Protein AF-A0A151TV55-F1 (afdb_monomer_lite)

Organism: Cajanus cajan (NCBI:txid3821)

InterPro domains:
  IPR026960 Reverse transcriptase zinc-binding domain [PF13966] (3-48)

Structure (mmCIF, N/CA/C/O backbone):
data_AF-A0A151TV55-F1
#
_entry.id   AF-A0A151TV55-F1
#
loop_
_atom_site.group_PDB
_atom_site.id
_atom_site.type_symbol
_atom_site.label_atom_id
_atom_site.label_alt_id
_atom_site.label_comp_id
_atom_site.label_asym_id
_atom_site.label_entity_id
_atom_site.label_seq_id
_atom_site.pdbx_PDB_ins_code
_atom_site.Cartn_x
_atom_site.Cartn_y
_atom_site.Cartn_z
_atom_site.occupancy
_atom_site.B_iso_or_equiv
_atom_site.auth_seq_id
_atom_site.auth_comp_id
_atom_site.auth_asym_id
_atom_site.auth_atom_id
_atom_site.pdbx_PDB_model_num
ATOM 1 N N . ILE A 1 1 ? 10.450 -2.171 11.563 1.00 48.50 1 ILE A N 1
ATOM 2 C CA . ILE A 1 1 ? 10.299 -0.817 10.956 1.00 48.50 1 ILE A CA 1
ATOM 3 C C . ILE A 1 1 ? 8.823 -0.423 10.792 1.00 48.50 1 ILE A C 1
ATOM 5 O O .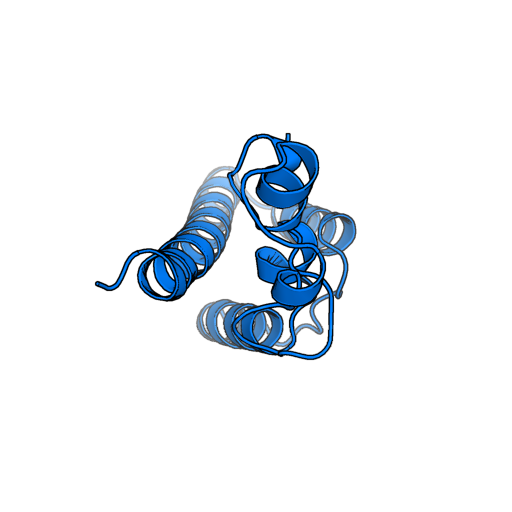 ILE A 1 1 ? 8.498 0.717 11.096 1.00 48.50 1 ILE A O 1
ATOM 9 N N . LEU A 1 2 ? 7.933 -1.352 10.415 1.00 52.06 2 LEU A N 1
ATOM 10 C CA . LEU A 1 2 ? 6.490 -1.123 10.193 1.00 52.06 2 LEU A CA 1
ATOM 11 C C . LEU A 1 2 ? 5.699 -0.539 11.391 1.00 52.06 2 LEU A C 1
ATOM 13 O O . LEU A 1 2 ? 4.740 0.199 11.176 1.00 52.06 2 LEU A O 1
ATOM 17 N N . ASP A 1 3 ? 6.137 -0.771 12.635 1.00 51.44 3 ASP A N 1
ATOM 18 C CA . ASP A 1 3 ? 5.461 -0.265 13.848 1.00 51.44 3 ASP A CA 1
ATOM 19 C C . ASP A 1 3 ? 5.855 1.157 14.273 1.00 51.44 3 ASP A C 1
ATOM 21 O O . ASP A 1 3 ? 5.433 1.625 15.331 1.00 51.44 3 ASP A O 1
ATOM 25 N N . ARG A 1 4 ? 6.680 1.864 13.493 1.00 57.53 4 ARG A N 1
ATOM 26 C CA . ARG A 1 4 ? 6.965 3.288 13.756 1.00 57.53 4 ARG A CA 1
ATOM 27 C C . ARG A 1 4 ? 5.894 4.220 13.202 1.00 57.53 4 ARG A C 1
ATOM 29 O O . ARG A 1 4 ? 5.866 5.389 13.575 1.00 57.53 4 ARG A O 1
ATOM 36 N N . ILE A 1 5 ? 5.031 3.705 12.335 1.00 61.59 5 ILE A N 1
ATOM 37 C CA . ILE A 1 5 ? 3.983 4.479 11.689 1.00 61.59 5 ILE A CA 1
ATOM 38 C C . ILE A 1 5 ? 2.717 4.435 12.578 1.00 61.59 5 ILE A C 1
ATOM 40 O O . ILE A 1 5 ? 2.360 3.355 13.066 1.00 61.59 5 ILE A O 1
ATOM 44 N N . PRO A 1 6 ? 2.063 5.577 12.878 1.00 59.72 6 PRO A N 1
ATOM 45 C CA . PRO A 1 6 ? 0.910 5.608 13.782 1.00 59.72 6 PRO A CA 1
ATOM 46 C C . PRO A 1 6 ? -0.325 4.916 13.178 1.00 59.72 6 PRO A C 1
ATOM 48 O O . PRO A 1 6 ? -1.069 5.518 12.413 1.00 59.72 6 PRO A O 1
ATOM 51 N N . ASN A 1 7 ? -0.554 3.653 13.544 1.00 63.47 7 ASN A N 1
ATOM 52 C CA . ASN A 1 7 ? -1.763 2.874 13.243 1.00 63.47 7 ASN A CA 1
ATOM 53 C C . ASN A 1 7 ? -2.621 2.680 14.514 1.00 63.47 7 ASN A C 1
ATOM 55 O O . ASN A 1 7 ? -2.155 2.947 15.626 1.00 63.47 7 ASN A O 1
ATOM 59 N N . LYS A 1 8 ? -3.872 2.223 14.373 1.00 63.12 8 LYS A N 1
ATOM 60 C CA . LYS A 1 8 ? -4.778 2.008 15.517 1.00 63.12 8 LYS A CA 1
ATOM 61 C C . LYS A 1 8 ? -4.213 1.056 16.560 1.00 63.12 8 LYS A C 1
ATOM 63 O O . LYS A 1 8 ? -4.257 1.409 17.732 1.00 63.12 8 LYS A O 1
ATOM 68 N N . SER A 1 9 ? -3.631 -0.078 16.172 1.00 61.12 9 SER A N 1
ATOM 69 C CA . SER A 1 9 ? -3.007 -1.008 17.125 1.00 61.12 9 SER A CA 1
ATOM 70 C C . SER A 1 9 ? -1.911 -0.325 17.957 1.00 61.12 9 SER A C 1
ATOM 72 O O . SER A 1 9 ? -1.811 -0.522 19.166 1.00 61.12 9 SER A O 1
ATOM 74 N N . ASN A 1 10 ? -1.128 0.567 17.346 1.00 65.12 10 ASN A N 1
ATOM 75 C CA . ASN A 1 10 ? -0.113 1.378 18.016 1.00 65.12 10 ASN A CA 1
ATOM 76 C C . ASN A 1 10 ? -0.705 2.431 18.960 1.00 65.12 10 ASN A C 1
ATOM 78 O O . ASN A 1 10 ? -0.110 2.710 20.001 1.00 65.12 10 ASN A O 1
ATOM 82 N N . LEU A 1 11 ? -1.847 3.018 18.608 1.00 65.62 11 LEU A N 1
ATOM 83 C CA . LEU A 1 11 ? -2.557 3.990 19.440 1.00 65.62 11 LEU A CA 1
ATOM 84 C C . LEU A 1 11 ? -3.289 3.313 20.610 1.00 65.62 11 LEU A C 1
ATOM 86 O O . LEU A 1 11 ? -3.228 3.823 21.726 1.00 65.62 11 LEU A O 1
ATOM 90 N N . ILE A 1 12 ? -3.888 2.139 20.392 1.00 62.72 12 ILE A N 1
ATOM 91 C CA . ILE A 1 12 ? -4.482 1.281 21.432 1.00 62.72 12 ILE A CA 1
ATOM 92 C C . ILE A 1 12 ? -3.395 0.822 22.407 1.00 62.72 12 ILE A C 1
ATOM 94 O O . ILE A 1 12 ? -3.541 0.990 23.613 1.00 62.72 12 ILE A O 1
ATOM 98 N N . ARG A 1 13 ? -2.243 0.353 21.904 1.00 64.06 13 ARG A N 1
ATOM 99 C CA . ARG A 1 13 ? -1.081 -0.010 22.737 1.00 64.06 13 ARG A CA 1
ATOM 100 C C . ARG A 1 13 ? -0.568 1.154 23.592 1.00 64.06 13 ARG A C 1
ATOM 102 O O . ARG A 1 13 ? 0.046 0.931 24.630 1.00 64.06 13 ARG A O 1
ATOM 109 N N . ARG A 1 14 ? -0.801 2.394 23.158 1.00 68.62 14 ARG A N 1
ATOM 110 C CA . ARG A 1 14 ? -0.450 3.624 23.885 1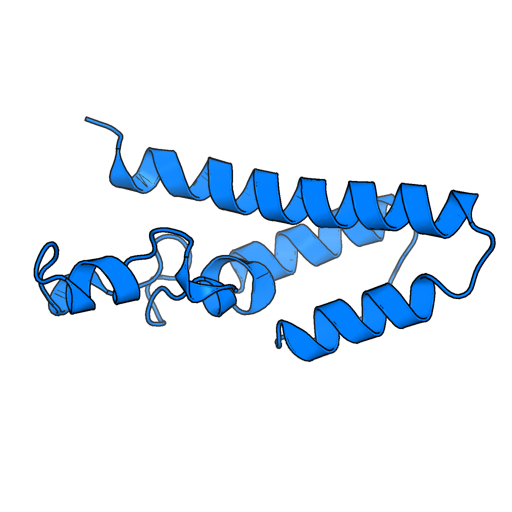.00 68.62 14 ARG A CA 1
ATOM 111 C C . ARG A 1 14 ? -1.614 4.194 24.711 1.00 68.62 14 ARG A C 1
ATOM 113 O O . ARG A 1 14 ? -1.479 5.301 25.216 1.00 68.62 14 ARG A O 1
ATOM 120 N N . ASN A 1 15 ? -2.726 3.465 24.858 1.00 61.31 15 ASN A N 1
ATOM 121 C CA . ASN A 1 15 ? -3.951 3.880 25.558 1.00 61.31 15 ASN A CA 1
ATOM 122 C C . ASN A 1 15 ? -4.593 5.180 25.033 1.00 61.31 15 ASN A C 1
ATOM 124 O O . ASN A 1 15 ? -5.292 5.870 25.768 1.00 61.31 15 ASN A O 1
ATOM 128 N N . VAL A 1 16 ? -4.375 5.520 23.760 1.00 63.00 16 VAL A N 1
ATOM 129 C CA . VAL A 1 16 ? -4.965 6.715 23.126 1.00 63.00 16 VAL A CA 1
ATOM 130 C C . VAL A 1 16 ? -6.347 6.415 22.527 1.00 63.00 16 VAL A C 1
ATOM 132 O O . VAL A 1 16 ? -7.173 7.312 22.405 1.00 63.00 16 VAL A O 1
ATOM 135 N N . LEU A 1 17 ? -6.626 5.155 22.168 1.00 57.31 17 LEU A N 1
ATOM 136 C CA . LEU A 1 17 ? -7.893 4.712 21.571 1.00 57.31 17 LEU A CA 1
ATOM 137 C C . LEU A 1 17 ? -8.477 3.510 22.328 1.00 57.31 17 LEU A C 1
ATOM 139 O O . LEU A 1 17 ? -7.739 2.630 22.766 1.00 57.31 17 LEU A O 1
ATOM 143 N N . SER A 1 18 ? -9.809 3.459 22.446 1.00 47.91 18 SER A N 1
ATOM 144 C CA . SER A 1 18 ? -10.542 2.319 23.020 1.00 47.91 18 SER A CA 1
ATOM 145 C C . SER A 1 18 ? -10.439 1.078 22.120 1.00 47.91 18 SER A C 1
ATOM 147 O O . SER A 1 18 ? -10.538 1.181 20.897 1.00 47.91 18 SER A O 1
ATOM 149 N N . ILE A 1 19 ? -10.285 -0.103 22.730 1.00 51.19 19 ILE A N 1
ATOM 150 C CA . ILE A 1 19 ? -10.118 -1.417 22.072 1.00 51.19 19 ILE A CA 1
ATOM 151 C C . ILE A 1 19 ? -11.238 -1.735 21.065 1.00 51.19 19 ILE A C 1
ATOM 153 O O . ILE A 1 19 ? -10.979 -2.351 20.034 1.00 51.19 19 ILE A O 1
ATOM 157 N N . ASN A 1 20 ? -12.457 -1.234 21.294 1.00 49.22 20 ASN A N 1
ATOM 158 C CA . ASN A 1 20 ? -13.594 -1.419 20.380 1.00 49.22 20 ASN A CA 1
ATOM 159 C C . ASN A 1 20 ? -13.501 -0.603 19.072 1.00 49.22 20 ASN A C 1
ATOM 161 O O . ASN A 1 20 ? -14.342 -0.760 18.192 1.00 49.22 20 ASN A O 1
ATOM 165 N N . VAL A 1 21 ? -12.486 0.255 18.916 1.00 58.84 21 VAL A N 1
ATOM 166 C CA . VAL A 1 21 ? -12.286 1.129 17.742 1.00 58.84 21 VAL A CA 1
ATOM 167 C C . VAL A 1 21 ? -11.222 0.558 16.787 1.00 58.84 21 VAL A C 1
ATOM 169 O O . VAL A 1 21 ? -10.923 1.161 15.763 1.00 58.84 21 VAL A O 1
ATOM 172 N N . GLY A 1 22 ? -10.654 -0.618 17.073 1.00 64.81 22 GLY A N 1
ATOM 173 C CA . GLY A 1 22 ? -9.490 -1.183 16.375 1.00 64.81 22 GLY A CA 1
ATOM 174 C C . GLY A 1 22 ? -9.695 -1.641 14.927 1.00 64.81 22 GLY A C 1
ATOM 175 O O . GLY A 1 22 ? -8.714 -1.978 14.281 1.00 64.81 22 GLY A O 1
ATOM 176 N N . LEU A 1 23 ? -10.919 -1.656 14.392 1.00 81.50 23 LEU A N 1
ATOM 177 C CA . LEU A 1 23 ? -11.198 -2.192 13.053 1.00 81.50 23 LEU A CA 1
ATOM 178 C C . LEU A 1 23 ? -10.680 -1.277 11.930 1.00 81.50 23 LEU A C 1
ATOM 180 O O . LEU A 1 23 ? -10.703 -0.048 12.052 1.00 81.50 23 LEU A O 1
ATOM 184 N N . CYS A 1 24 ? -10.226 -1.881 10.831 1.00 86.25 24 CYS A N 1
ATOM 185 C CA . CYS A 1 24 ? -9.774 -1.184 9.627 1.00 86.25 24 CYS A CA 1
ATOM 186 C C . CYS A 1 24 ? -10.861 -0.269 9.080 1.00 86.25 24 CYS A C 1
ATOM 188 O O . CYS A 1 24 ? -11.994 -0.696 8.871 1.00 86.25 24 CYS A O 1
ATOM 190 N N . VAL A 1 25 ? -10.492 0.978 8.789 1.00 84.94 25 VAL A N 1
ATOM 191 C CA . VAL A 1 25 ? -11.436 1.974 8.268 1.00 84.94 25 VAL A CA 1
ATOM 192 C C . VAL A 1 25 ? -12.022 1.625 6.903 1.00 84.94 25 VAL A C 1
ATOM 194 O O . VAL A 1 25 ? -13.122 2.057 6.581 1.00 84.94 25 VAL A O 1
ATOM 197 N N . TRP A 1 26 ? -11.307 0.834 6.102 1.00 88.38 26 TRP A N 1
ATOM 198 C CA . TRP A 1 26 ? -11.779 0.449 4.776 1.00 88.38 26 TRP A CA 1
ATOM 199 C C . TRP A 1 26 ? -12.585 -0.839 4.789 1.00 88.38 26 TRP A C 1
ATOM 201 O O . TRP A 1 26 ? -13.619 -0.890 4.133 1.00 88.38 26 TRP A O 1
ATOM 211 N N . CYS A 1 27 ? -12.132 -1.872 5.509 1.00 88.25 27 CYS A N 1
ATOM 212 C CA . CYS A 1 27 ? -12.823 -3.158 5.481 1.00 88.25 27 CYS A CA 1
ATOM 213 C C . CYS A 1 27 ? -13.807 -3.370 6.626 1.00 88.25 27 CYS A C 1
ATOM 215 O O . CYS A 1 27 ? -14.764 -4.104 6.445 1.00 88.25 27 CYS A O 1
ATOM 217 N N . GLY A 1 28 ? -13.592 -2.778 7.801 1.00 86.38 28 GLY A N 1
ATOM 218 C CA . GLY A 1 28 ? -14.445 -2.983 8.973 1.00 86.38 28 GLY A CA 1
ATOM 219 C C . GLY A 1 28 ? -14.451 -4.406 9.553 1.00 86.38 28 GLY A C 1
ATOM 220 O O . GLY A 1 28 ? -15.134 -4.632 10.543 1.00 86.38 28 GLY A O 1
ATOM 221 N N . PHE A 1 29 ? -13.706 -5.362 8.985 1.00 83.50 29 PHE A N 1
ATOM 222 C CA . PHE A 1 29 ? -13.741 -6.779 9.390 1.00 83.50 29 PHE A CA 1
ATOM 223 C C . PHE A 1 29 ? -12.501 -7.247 10.158 1.00 83.50 29 PHE A C 1
ATOM 225 O O . PHE A 1 29 ? -12.566 -8.236 10.883 1.00 83.50 29 PHE A O 1
ATOM 232 N N . SER A 1 30 ? -11.365 -6.572 9.994 1.00 83.75 30 SER A N 1
ATOM 233 C CA . SER A 1 30 ? -10.086 -6.969 10.593 1.00 83.75 30 SER A CA 1
ATOM 234 C C . SER A 1 30 ? -9.483 -5.827 11.397 1.00 83.75 30 SER A C 1
ATOM 236 O O . SER A 1 30 ? -9.762 -4.657 11.123 1.00 83.75 30 SER A O 1
ATOM 238 N N . GLU A 1 31 ? -8.649 -6.161 12.383 1.00 83.81 31 GLU A N 1
ATOM 239 C CA . GLU A 1 31 ? -7.909 -5.159 13.147 1.00 83.81 31 GLU A CA 1
ATOM 240 C C . GLU A 1 31 ? -6.982 -4.353 12.226 1.00 83.81 31 GLU A C 1
ATOM 242 O O . GLU A 1 31 ? -6.292 -4.878 11.349 1.00 83.81 31 GLU A O 1
ATOM 247 N N . GLU A 1 32 ? -6.977 -3.043 12.422 1.00 82.19 32 GLU A N 1
ATOM 248 C CA . GLU A 1 32 ? -6.174 -2.114 11.660 1.00 82.19 32 GLU A CA 1
ATOM 249 C C . GLU A 1 32 ? -4.714 -2.119 12.124 1.00 82.19 32 GLU A C 1
ATOM 251 O O . GLU A 1 32 ? -4.315 -1.367 13.017 1.00 82.19 32 GLU A O 1
ATOM 256 N N . SER A 1 33 ? -3.895 -2.897 11.423 1.00 83.88 33 SER A N 1
ATOM 257 C CA . SER A 1 33 ? -2.436 -2.824 11.484 1.00 83.88 33 SER A CA 1
ATOM 258 C C . SER A 1 33 ? -1.857 -2.141 10.236 1.00 83.88 33 SER A C 1
ATOM 260 O O . SER A 1 33 ? -2.519 -2.037 9.201 1.00 83.88 33 SER A O 1
ATOM 262 N N . THR A 1 34 ? -0.592 -1.701 10.295 1.00 82.06 34 THR A N 1
ATOM 263 C CA . THR A 1 34 ? 0.116 -1.197 9.100 1.00 82.06 34 THR A CA 1
ATOM 264 C C . THR A 1 34 ? 0.154 -2.256 7.991 1.00 82.06 34 THR A C 1
ATOM 266 O O . THR A 1 34 ? -0.047 -1.919 6.830 1.00 82.06 34 THR A O 1
ATOM 269 N N . SER A 1 35 ? 0.376 -3.531 8.337 1.00 83.56 35 SER A N 1
ATOM 270 C CA . SER A 1 35 ? 0.390 -4.629 7.356 1.00 83.56 35 SER A CA 1
ATOM 271 C C . SER A 1 35 ? -0.973 -4.783 6.687 1.00 83.56 35 SER A C 1
ATOM 273 O O . SER A 1 35 ? -1.067 -4.849 5.461 1.00 83.56 35 SER A O 1
ATOM 275 N N . HIS A 1 36 ? -2.041 -4.715 7.485 1.00 86.31 36 HIS A N 1
ATOM 276 C CA . HIS A 1 36 ? -3.396 -4.813 6.977 1.00 86.31 36 HIS A CA 1
ATOM 277 C C . HIS A 1 36 ? -3.748 -3.645 6.052 1.00 86.31 36 HIS A C 1
ATOM 279 O O . HIS A 1 36 ? -4.163 -3.864 4.918 1.00 86.31 36 HIS A O 1
ATOM 285 N N . ILE A 1 37 ? -3.518 -2.402 6.486 1.00 87.62 37 ILE A N 1
ATOM 286 C CA . ILE A 1 37 ? -3.773 -1.205 5.668 1.00 87.62 37 ILE A CA 1
ATOM 287 C C . ILE A 1 37 ? -2.957 -1.234 4.379 1.00 87.62 37 ILE A C 1
ATOM 289 O O . ILE A 1 37 ? -3.450 -0.803 3.349 1.00 87.62 37 ILE A O 1
ATOM 293 N N . LEU A 1 38 ? -1.709 -1.687 4.395 1.00 87.19 38 LEU A N 1
ATOM 294 C CA . LEU A 1 38 ? -0.866 -1.558 3.209 1.00 87.19 38 LEU A CA 1
ATOM 295 C C . LEU A 1 38 ? -0.984 -2.742 2.247 1.00 87.19 38 LEU A C 1
ATOM 297 O O . LEU A 1 38 ? -0.835 -2.527 1.047 1.00 87.19 38 LEU A O 1
ATOM 301 N N . PHE A 1 39 ? -1.265 -3.957 2.727 1.00 84.12 39 PHE A N 1
ATOM 302 C CA . PHE A 1 39 ? -1.105 -5.172 1.915 1.00 84.12 39 PHE A CA 1
ATOM 303 C C . PHE A 1 39 ? -2.268 -6.165 2.011 1.00 84.12 39 PHE A C 1
ATOM 305 O O . PHE A 1 39 ? -2.644 -6.743 0.994 1.00 84.12 39 PHE A O 1
ATOM 312 N N . GLU A 1 40 ? -2.857 -6.356 3.195 1.00 84.38 40 GLU A N 1
ATOM 313 C CA . GLU A 1 40 ? -3.806 -7.465 3.409 1.00 84.38 40 GLU A CA 1
ATOM 314 C C . GLU A 1 40 ? -5.275 -7.052 3.241 1.00 84.38 40 GLU A C 1
ATOM 316 O O . GLU A 1 40 ? -6.132 -7.883 2.942 1.00 84.38 40 GLU A O 1
ATOM 321 N N . CYS A 1 41 ? -5.595 -5.772 3.440 1.00 89.12 41 CYS A N 1
ATOM 322 C CA . CYS A 1 41 ? -6.949 -5.258 3.277 1.00 89.12 41 CYS A CA 1
ATOM 323 C C . CYS A 1 41 ? -7.391 -5.400 1.820 1.00 89.12 41 CYS A C 1
ATOM 325 O O . CYS A 1 41 ? -6.663 -5.012 0.904 1.00 89.12 41 CYS A O 1
ATOM 327 N N . TYR A 1 42 ? -8.619 -5.884 1.596 1.00 89.00 42 TYR A N 1
ATOM 328 C CA . TYR A 1 42 ? -9.155 -6.054 0.241 1.00 89.00 42 TYR A CA 1
ATOM 329 C C . TYR A 1 42 ? -9.115 -4.746 -0.564 1.00 89.00 42 TYR A C 1
ATOM 331 O O . TYR A 1 42 ? -8.911 -4.770 -1.776 1.00 89.00 42 TYR A O 1
ATOM 339 N N . PHE A 1 43 ? -9.310 -3.599 0.097 1.00 90.62 43 PHE A N 1
ATOM 340 C CA . PHE A 1 43 ? -9.260 -2.293 -0.551 1.00 90.62 43 PHE A CA 1
ATOM 341 C C . PHE A 1 43 ? -7.857 -2.027 -1.098 1.00 90.62 43 PHE A C 1
ATOM 343 O O . PHE A 1 43 ? -7.686 -1.766 -2.287 1.00 90.62 43 PHE A O 1
ATOM 350 N N . SER A 1 44 ? -6.849 -2.179 -0.247 1.00 89.69 44 SER A N 1
ATOM 351 C CA . SER A 1 44 ? -5.442 -1.975 -0.581 1.00 89.69 44 SER A CA 1
ATOM 352 C C . SER A 1 44 ? -4.961 -2.954 -1.639 1.00 89.69 44 SER A C 1
ATOM 354 O O . SER A 1 44 ? -4.290 -2.555 -2.587 1.00 89.69 44 SER A O 1
ATOM 356 N N . HIS A 1 45 ? -5.372 -4.219 -1.540 1.00 87.50 45 HIS A N 1
ATOM 357 C CA . HIS A 1 45 ? -5.070 -5.251 -2.529 1.00 87.50 45 HIS A CA 1
ATOM 358 C C . HIS A 1 45 ? -5.580 -4.873 -3.925 1.00 87.50 45 HIS A C 1
ATOM 360 O O . HIS A 1 45 ? -4.838 -4.970 -4.902 1.00 87.50 45 HIS A O 1
ATOM 366 N N . ARG A 1 46 ? -6.801 -4.329 -4.026 1.00 88.25 46 ARG A N 1
ATOM 367 C CA . ARG A 1 46 ? -7.332 -3.821 -5.302 1.00 88.25 46 ARG A CA 1
ATOM 368 C C . ARG A 1 46 ? -6.510 -2.660 -5.858 1.00 88.25 46 ARG A C 1
ATOM 370 O O . ARG A 1 46 ? -6.309 -2.611 -7.068 1.00 88.25 46 ARG A O 1
ATOM 377 N N . ILE A 1 47 ? -6.029 -1.751 -5.010 1.00 90.62 47 ILE A N 1
ATOM 378 C CA . ILE A 1 47 ? -5.166 -0.638 -5.439 1.00 90.62 47 ILE A CA 1
ATOM 379 C C . ILE A 1 47 ? -3.843 -1.171 -5.992 1.00 90.62 47 ILE A C 1
ATOM 381 O O . ILE A 1 47 ? -3.439 -0.767 -7.080 1.00 90.62 47 ILE A O 1
ATOM 385 N N . TRP A 1 48 ? -3.220 -2.138 -5.315 1.00 88.19 48 TRP A N 1
ATOM 386 C CA . TRP A 1 48 ? -2.022 -2.802 -5.827 1.00 88.19 48 TRP A CA 1
ATOM 387 C C . TRP A 1 48 ? -2.258 -3.455 -7.192 1.00 88.19 48 TRP A C 1
ATOM 389 O O . TRP A 1 48 ? -1.467 -3.223 -8.105 1.00 88.19 48 TRP A O 1
ATOM 399 N N . ILE A 1 49 ? -3.346 -4.219 -7.364 1.00 84.88 49 ILE A N 1
ATOM 400 C CA . ILE A 1 49 ? -3.675 -4.854 -8.654 1.00 84.88 49 ILE A CA 1
ATOM 401 C C . ILE A 1 49 ? -3.825 -3.796 -9.751 1.00 84.88 49 ILE A C 1
ATOM 403 O O . ILE A 1 49 ? -3.272 -3.958 -10.835 1.00 84.88 49 ILE A O 1
ATOM 407 N N . LEU A 1 50 ? -4.559 -2.714 -9.481 1.00 88.12 50 LEU A N 1
ATOM 408 C CA . LEU A 1 50 ? -4.798 -1.652 -10.460 1.00 88.12 50 LEU A CA 1
ATOM 409 C C . LEU A 1 50 ? -3.497 -0.960 -10.879 1.00 88.12 50 LEU A C 1
ATOM 411 O O . LEU A 1 50 ? -3.241 -0.819 -12.074 1.00 88.12 50 LEU A O 1
ATOM 415 N N . CYS A 1 51 ? -2.658 -0.571 -9.917 1.00 87.25 51 CYS A N 1
ATOM 416 C CA . CYS A 1 51 ? -1.394 0.101 -10.204 1.00 87.25 51 CYS A CA 1
ATOM 417 C C . CYS A 1 51 ? -0.411 -0.813 -10.946 1.00 87.25 51 CYS A C 1
ATOM 419 O O . CYS A 1 51 ? 0.217 -0.377 -11.907 1.00 87.25 51 CYS A O 1
ATOM 421 N N . LEU A 1 52 ? -0.310 -2.089 -10.558 1.00 82.38 52 LEU A N 1
ATOM 422 C CA . LEU A 1 52 ? 0.504 -3.065 -11.286 1.00 82.38 52 LEU A CA 1
ATOM 423 C C . LEU A 1 52 ? -0.034 -3.319 -12.701 1.00 82.38 52 LEU A C 1
ATOM 425 O O . LEU A 1 52 ? 0.752 -3.418 -13.645 1.00 82.38 52 LEU A O 1
ATOM 429 N N . GLY A 1 53 ? -1.357 -3.348 -12.868 1.00 83.00 53 GLY A N 1
ATOM 430 C CA . GLY A 1 53 ? -2.015 -3.448 -14.169 1.00 83.00 53 GLY A CA 1
ATOM 431 C C . GLY A 1 53 ? -1.665 -2.288 -15.103 1.00 83.00 53 GLY A C 1
ATOM 432 O O . GLY A 1 53 ? -1.393 -2.517 -16.280 1.00 83.00 53 GLY A O 1
ATOM 433 N N . TRP A 1 54 ? -1.575 -1.056 -14.588 1.00 84.06 54 TRP A N 1
ATOM 434 C CA . TRP A 1 54 ? -1.095 0.098 -15.366 1.00 84.06 54 TRP A CA 1
ATOM 435 C C . TRP A 1 54 ? 0.358 -0.050 -15.823 1.00 84.06 54 TRP A C 1
ATOM 437 O O . TRP A 1 54 ? 0.724 0.456 -16.880 1.00 84.06 54 TRP A O 1
ATOM 447 N N . CYS A 1 55 ? 1.173 -0.775 -15.060 1.00 78.44 55 CYS A N 1
ATOM 448 C CA . CYS A 1 55 ? 2.547 -1.105 -15.425 1.00 78.44 55 CYS A CA 1
ATOM 449 C C . CYS A 1 55 ? 2.656 -2.347 -16.334 1.00 78.44 55 CYS A C 1
ATOM 451 O O . CYS A 1 55 ? 3.769 -2.768 -16.641 1.00 78.44 55 CYS A O 1
ATOM 453 N N . GLY A 1 56 ? 1.532 -2.936 -16.762 1.00 78.38 56 GLY A N 1
ATOM 454 C CA . GLY A 1 56 ? 1.495 -4.098 -17.656 1.00 78.38 56 GLY A CA 1
ATOM 455 C C . GLY A 1 56 ? 1.581 -5.459 -16.958 1.00 78.38 56 GLY A C 1
ATOM 456 O O . GLY A 1 56 ? 1.808 -6.465 -17.627 1.00 78.38 56 GLY A O 1
ATOM 457 N N . PHE A 1 57 ? 1.399 -5.523 -15.636 1.00 72.81 57 PHE A N 1
ATOM 458 C CA . PHE A 1 57 ? 1.456 -6.774 -14.875 1.00 72.81 57 PHE A CA 1
ATOM 459 C C . PHE A 1 57 ? 0.063 -7.357 -14.664 1.00 72.81 57 PHE A C 1
ATOM 461 O O . PHE A 1 57 ? -0.847 -6.682 -14.193 1.00 72.81 57 PHE A O 1
ATOM 468 N N . THR A 1 58 ? -0.079 -8.652 -14.936 1.00 63.34 58 THR A N 1
ATOM 469 C CA . THR A 1 58 ? -1.318 -9.418 -14.721 1.00 63.34 58 THR A CA 1
ATOM 470 C C . THR A 1 58 ? -1.212 -10.392 -13.540 1.00 63.34 58 THR A C 1
ATOM 472 O O . THR A 1 58 ? -1.984 -11.344 -13.453 1.00 63.34 58 THR A O 1
ATOM 475 N N . SER A 1 59 ? -0.222 -10.211 -12.657 1.00 58.28 59 SER A N 1
ATOM 476 C CA . SER A 1 59 ? 0.102 -11.175 -11.597 1.00 58.28 59 SER A CA 1
ATOM 477 C C . SER A 1 59 ? -0.887 -11.143 -10.427 1.00 58.28 59 SER A C 1
ATOM 479 O O . SER A 1 59 ? -1.409 -10.093 -10.051 1.00 58.28 59 SER A O 1
ATOM 481 N N . THR A 1 60 ? -1.082 -12.302 -9.796 1.00 56.53 60 THR A N 1
ATOM 482 C CA . THR A 1 60 ? -1.745 -12.430 -8.496 1.00 56.53 60 THR A CA 1
ATOM 483 C C . THR A 1 60 ? -0.838 -11.868 -7.398 1.00 56.53 60 THR A C 1
ATOM 485 O O . THR A 1 60 ? 0.249 -12.394 -7.149 1.00 56.53 60 THR A O 1
ATOM 488 N N . LEU A 1 61 ? -1.283 -10.802 -6.733 1.00 62.88 61 LEU A N 1
ATOM 489 C CA . LEU A 1 61 ? -0.595 -10.227 -5.577 1.00 62.88 61 LEU A CA 1
ATOM 490 C C . LEU A 1 61 ? -0.764 -11.115 -4.343 1.00 62.88 61 LEU A C 1
ATOM 492 O O . LEU A 1 61 ? -1.890 -11.468 -3.977 1.00 62.88 61 LEU A O 1
ATOM 496 N N . HIS A 1 62 ? 0.350 -11.425 -3.679 1.00 60.84 62 HIS A N 1
ATOM 497 C CA . HIS A 1 62 ? 0.339 -12.091 -2.381 1.00 60.84 62 HIS A CA 1
ATOM 498 C C . HIS A 1 62 ? -0.220 -11.160 -1.300 1.00 60.84 62 HIS A C 1
ATOM 500 O O . HIS A 1 62 ? 0.019 -9.953 -1.313 1.00 60.84 62 HIS A O 1
ATOM 506 N N . VAL A 1 63 ? -0.967 -11.742 -0.361 1.00 59.56 63 VAL A N 1
ATOM 507 C CA . VAL A 1 63 ? -1.655 -11.016 0.719 1.00 59.56 63 VAL A CA 1
ATOM 508 C C . VAL A 1 63 ? -0.668 -10.512 1.782 1.00 59.56 63 VAL A C 1
ATOM 510 O O . VAL A 1 63 ? -0.938 -9.512 2.435 1.00 59.56 63 VAL A O 1
ATOM 513 N N . SER A 1 64 ? 0.494 -11.157 1.945 1.00 62.91 64 SER A N 1
ATOM 514 C CA . SER A 1 64 ? 1.468 -10.788 2.979 1.00 62.91 64 SER A CA 1
ATOM 515 C C . SER A 1 64 ? 2.420 -9.674 2.521 1.00 62.91 64 SER A C 1
ATOM 517 O O . SER A 1 64 ? 2.924 -9.683 1.397 1.00 62.91 64 SER A O 1
ATOM 519 N N . CYS A 1 65 ? 2.719 -8.732 3.425 1.00 61.97 65 CYS A N 1
ATOM 520 C CA . CYS A 1 65 ? 3.702 -7.660 3.218 1.00 61.97 65 CYS A CA 1
ATOM 521 C C . CYS A 1 65 ? 5.082 -8.192 2.804 1.00 61.97 65 CYS A C 1
ATOM 523 O O . CYS A 1 65 ? 5.751 -7.600 1.957 1.00 61.97 65 CYS A O 1
ATOM 525 N N . HIS A 1 66 ? 5.515 -9.289 3.428 1.00 59.88 66 HIS A N 1
ATOM 526 C CA . HIS A 1 66 ? 6.816 -9.895 3.177 1.00 59.88 66 HIS A CA 1
ATOM 527 C C . HIS 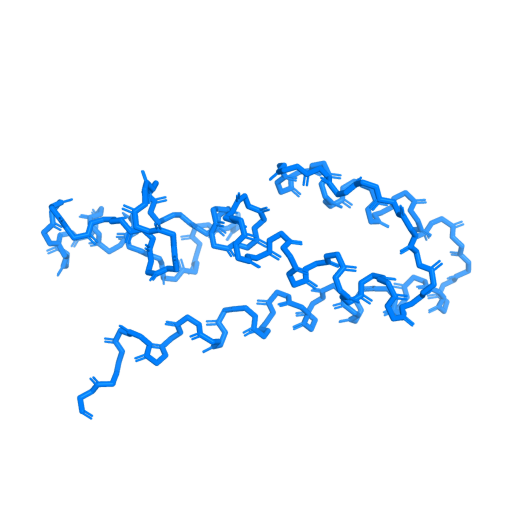A 1 66 ? 6.880 -10.457 1.756 1.00 59.88 66 HIS A C 1
ATOM 529 O O . HIS A 1 66 ? 7.816 -10.166 1.018 1.00 59.88 66 HIS A O 1
ATOM 535 N N . ASP A 1 67 ? 5.848 -11.184 1.339 1.00 65.12 67 ASP A N 1
ATOM 536 C CA . ASP A 1 67 ? 5.816 -11.820 0.022 1.00 65.12 67 ASP A CA 1
ATOM 537 C C . ASP A 1 67 ? 5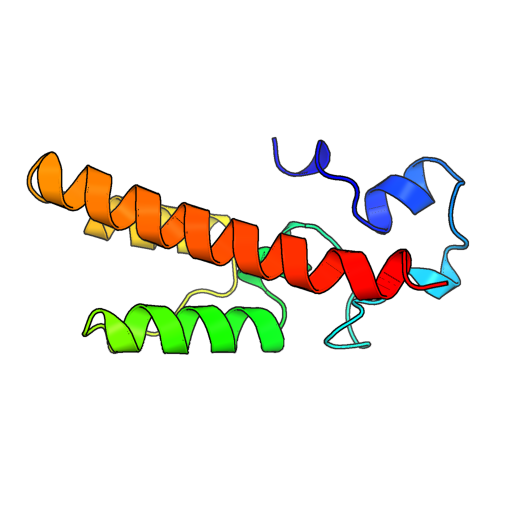.566 -10.798 -1.089 1.00 65.12 67 ASP A C 1
ATOM 539 O O . ASP A 1 67 ? 6.120 -10.930 -2.177 1.00 65.12 67 ASP A O 1
ATOM 543 N N . ASN A 1 68 ? 4.809 -9.733 -0.803 1.00 66.81 68 ASN A N 1
ATOM 544 C CA . ASN A 1 68 ? 4.678 -8.579 -1.689 1.00 66.81 68 ASN A CA 1
ATOM 545 C C . ASN A 1 68 ? 6.043 -7.915 -1.917 1.00 66.81 68 ASN A C 1
ATOM 547 O O . ASN A 1 68 ? 6.444 -7.719 -3.061 1.00 66.81 68 ASN A O 1
ATOM 551 N N . PHE A 1 69 ? 6.793 -7.652 -0.842 1.00 65.44 69 PHE A N 1
ATOM 552 C CA . PHE A 1 69 ? 8.136 -7.084 -0.934 1.00 65.44 69 PHE A CA 1
ATOM 553 C C . PHE A 1 69 ? 9.097 -8.002 -1.700 1.00 65.44 69 PHE A C 1
ATOM 555 O O . PHE A 1 69 ? 9.798 -7.526 -2.587 1.00 6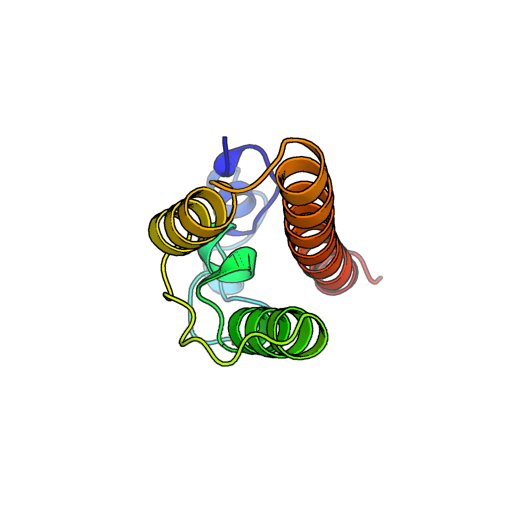5.44 69 PHE A O 1
ATOM 562 N N . HIS A 1 70 ? 9.104 -9.311 -1.432 1.00 62.97 70 HIS A N 1
ATOM 563 C CA . HIS A 1 70 ? 9.960 -10.263 -2.154 1.00 62.97 70 HIS A CA 1
ATOM 564 C C . HIS A 1 70 ? 9.578 -10.433 -3.620 1.00 62.97 70 HIS A C 1
ATOM 566 O O . HIS A 1 70 ? 10.469 -10.519 -4.458 1.00 62.97 70 HIS A O 1
ATOM 572 N N . GLN A 1 71 ? 8.287 -10.442 -3.963 1.00 66.81 71 GLN A N 1
ATOM 573 C CA . GLN A 1 71 ? 7.839 -10.452 -5.359 1.00 66.81 71 GLN A CA 1
ATOM 574 C C . GLN A 1 71 ? 8.326 -9.194 -6.079 1.00 66.81 71 GLN A C 1
ATOM 576 O O . GLN A 1 71 ? 8.817 -9.263 -7.205 1.00 66.81 71 GLN A O 1
ATOM 581 N N . PHE A 1 72 ? 8.249 -8.054 -5.400 1.00 65.12 72 PHE A N 1
ATOM 582 C CA . PHE A 1 72 ? 8.712 -6.791 -5.936 1.00 65.12 72 PHE A CA 1
ATOM 583 C C . PHE A 1 72 ? 10.236 -6.783 -6.112 1.00 65.12 72 PHE A C 1
ATOM 585 O O . PHE A 1 72 ? 10.716 -6.498 -7.199 1.00 65.12 72 PHE A O 1
ATOM 592 N N . VAL A 1 73 ? 11.005 -7.211 -5.108 1.00 62.81 73 VAL A N 1
ATOM 593 C CA . VAL A 1 73 ? 12.470 -7.378 -5.192 1.00 62.81 73 VAL A CA 1
ATOM 594 C C . VAL A 1 73 ? 12.886 -8.423 -6.233 1.00 62.81 73 VAL A C 1
ATOM 596 O O . VAL A 1 73 ? 13.885 -8.240 -6.922 1.00 62.81 73 VAL A O 1
ATOM 599 N N . GLY A 1 74 ? 12.104 -9.479 -6.436 1.00 62.66 74 GLY A N 1
ATOM 600 C CA . GLY A 1 74 ? 12.325 -10.449 -7.509 1.00 62.66 74 GLY A CA 1
ATOM 601 C C . GLY A 1 74 ? 12.146 -9.844 -8.906 1.00 62.66 74 GLY A C 1
ATOM 602 O O . GLY A 1 74 ? 12.930 -10.143 -9.805 1.00 62.66 74 GLY A O 1
ATOM 603 N N . LEU A 1 75 ? 11.171 -8.943 -9.084 1.00 58.94 75 LEU A N 1
ATOM 604 C CA . LEU A 1 75 ? 11.002 -8.141 -10.307 1.00 58.94 75 LEU A CA 1
ATOM 605 C C . LEU A 1 75 ? 12.138 -7.115 -10.498 1.00 58.94 75 LEU A C 1
ATOM 607 O O . LEU A 1 75 ? 12.453 -6.742 -11.630 1.00 58.94 75 LEU A O 1
ATOM 611 N N . LEU A 1 76 ? 12.787 -6.696 -9.406 1.00 54.69 76 LEU A N 1
ATOM 612 C CA . LEU A 1 76 ? 13.899 -5.737 -9.377 1.00 54.69 76 LEU A CA 1
ATOM 613 C C . LEU A 1 76 ? 15.247 -6.310 -9.867 1.00 54.69 76 LEU A C 1
ATOM 615 O O . LEU A 1 76 ? 16.214 -5.558 -9.941 1.00 54.69 76 LEU A O 1
ATOM 619 N N . ASN A 1 77 ? 15.334 -7.585 -10.271 1.00 57.25 77 ASN A N 1
ATOM 620 C CA . ASN A 1 77 ? 16.561 -8.193 -10.827 1.00 57.25 77 ASN A CA 1
ATOM 621 C C . ASN A 1 77 ? 16.945 -7.700 -12.245 1.00 57.25 77 ASN A C 1
ATOM 623 O O . ASN A 1 77 ? 17.831 -8.259 -12.891 1.00 57.25 77 ASN A O 1
ATOM 627 N N . CYS A 1 78 ? 16.283 -6.657 -12.748 1.00 62.03 78 CYS A N 1
ATOM 628 C CA . CYS A 1 78 ? 16.669 -5.958 -13.971 1.00 62.03 78 CYS A CA 1
ATOM 629 C C . CYS A 1 78 ? 17.637 -4.798 -13.673 1.00 62.03 78 CYS A C 1
ATOM 631 O O . CYS A 1 78 ? 17.935 -4.500 -12.523 1.00 62.03 78 CYS A O 1
ATOM 633 N N . SER A 1 79 ? 18.132 -4.140 -14.728 1.00 73.44 79 SER A N 1
ATOM 634 C CA . SER A 1 79 ? 19.053 -2.992 -14.667 1.00 73.44 79 SER A CA 1
ATOM 635 C C . SER A 1 79 ? 18.752 -1.990 -13.534 1.00 73.44 79 SER A C 1
ATOM 637 O O . SER A 1 79 ? 17.603 -1.783 -13.146 1.00 73.44 79 SER A O 1
ATOM 639 N N . SER A 1 80 ? 19.783 -1.295 -13.042 1.00 74.12 80 SER A N 1
ATOM 640 C CA . SER A 1 80 ? 19.674 -0.304 -11.954 1.00 74.12 80 SER A CA 1
ATOM 641 C C . SER A 1 80 ? 18.583 0.758 -12.173 1.00 74.12 80 SER A C 1
ATOM 643 O O . SER A 1 80 ? 17.971 1.221 -11.212 1.00 74.12 80 SER A O 1
ATOM 645 N N . LEU A 1 81 ? 18.291 1.106 -13.432 1.00 75.75 81 LEU A N 1
ATOM 646 C CA . LEU A 1 81 ? 17.190 1.998 -13.799 1.00 75.75 81 LEU A CA 1
ATOM 647 C C . LEU A 1 81 ? 15.814 1.378 -13.521 1.00 75.75 81 LEU A C 1
ATOM 649 O O . LEU A 1 81 ? 14.962 2.030 -12.919 1.00 75.75 81 LEU A O 1
ATOM 653 N N . ASN A 1 82 ? 15.604 0.118 -13.907 1.00 75.75 82 ASN A N 1
ATOM 654 C CA . ASN A 1 82 ? 14.365 -0.597 -13.602 1.00 75.75 82 ASN A CA 1
ATOM 655 C C . ASN A 1 82 ? 14.191 -0.736 -12.091 1.00 75.75 82 ASN A C 1
ATOM 657 O O . ASN A 1 82 ? 13.082 -0.555 -11.595 1.00 75.75 82 ASN A O 1
ATOM 661 N N . HIS A 1 83 ? 15.285 -0.965 -11.358 1.00 77.62 83 HIS A N 1
ATOM 662 C CA . HIS A 1 83 ? 15.232 -1.010 -9.904 1.00 77.62 83 HIS A CA 1
ATOM 663 C C . HIS A 1 83 ? 14.710 0.306 -9.306 1.00 77.62 83 HIS A C 1
ATOM 665 O O . HIS A 1 83 ? 13.856 0.302 -8.421 1.00 77.62 83 HIS A O 1
ATOM 671 N N . LEU A 1 84 ? 15.200 1.449 -9.792 1.00 81.56 84 LEU A N 1
ATOM 672 C CA . LEU A 1 84 ? 14.744 2.758 -9.329 1.00 81.56 84 LEU A CA 1
ATOM 673 C C . LEU A 1 84 ? 13.260 2.992 -9.642 1.00 81.56 84 LEU A C 1
ATOM 675 O O . LEU A 1 84 ? 12.512 3.382 -8.749 1.00 81.56 84 LEU A O 1
ATOM 679 N N . ILE A 1 85 ? 12.839 2.742 -10.887 1.00 82.50 85 ILE A N 1
ATOM 680 C CA . ILE A 1 85 ? 11.452 2.952 -11.337 1.00 82.50 85 ILE A CA 1
ATOM 681 C C . ILE A 1 85 ? 10.486 2.164 -10.456 1.00 82.50 85 ILE A C 1
ATOM 683 O O . ILE A 1 85 ? 9.515 2.713 -9.934 1.00 82.50 85 ILE A O 1
ATOM 687 N N . TRP A 1 86 ? 10.787 0.888 -10.240 1.00 80.00 86 TRP A N 1
ATOM 688 C CA . TRP A 1 86 ? 9.973 0.020 -9.410 1.00 80.00 86 TRP A CA 1
ATOM 689 C C . TRP A 1 86 ? 9.938 0.493 -7.960 1.00 80.00 86 TRP A C 1
ATOM 691 O O . TRP A 1 86 ? 8.847 0.657 -7.414 1.00 80.00 86 TRP A O 1
ATOM 701 N N . SER A 1 87 ? 11.087 0.785 -7.342 1.00 81.50 87 SER A N 1
ATOM 702 C CA . SER A 1 87 ? 11.122 1.322 -5.974 1.00 81.50 87 SER A CA 1
ATOM 703 C C . SER A 1 87 ? 10.258 2.575 -5.817 1.00 81.50 87 SER A C 1
ATOM 705 O O . SER A 1 87 ? 9.564 2.716 -4.811 1.00 81.50 87 SER A O 1
ATOM 707 N N . VAL A 1 88 ? 10.263 3.470 -6.811 1.00 86.06 88 VAL A N 1
ATOM 708 C CA . VAL A 1 88 ? 9.414 4.669 -6.811 1.00 86.06 88 VAL A CA 1
ATOM 709 C C . VAL A 1 88 ? 7.937 4.283 -6.856 1.00 86.06 88 VAL A C 1
ATOM 711 O O . VAL A 1 88 ? 7.188 4.730 -5.995 1.00 86.06 88 VAL A O 1
ATOM 714 N N . ILE A 1 89 ? 7.526 3.409 -7.781 1.00 85.88 89 ILE A N 1
ATOM 715 C CA . ILE A 1 89 ? 6.133 2.936 -7.887 1.00 85.88 89 ILE A CA 1
ATOM 716 C C . ILE A 1 89 ? 5.659 2.327 -6.560 1.00 85.88 89 ILE A C 1
ATOM 718 O O . ILE A 1 89 ? 4.590 2.683 -6.063 1.00 85.88 89 ILE A O 1
ATOM 722 N N . TRP A 1 90 ? 6.467 1.456 -5.952 1.00 85.75 90 TRP A N 1
ATOM 723 C CA . TRP A 1 90 ? 6.149 0.811 -4.676 1.00 85.75 90 TRP A CA 1
ATOM 724 C C . TRP A 1 90 ? 5.941 1.826 -3.551 1.00 85.75 90 TRP A C 1
ATOM 726 O O . TRP A 1 90 ? 4.923 1.802 -2.856 1.00 85.75 90 TRP A O 1
ATOM 736 N N . MET A 1 91 ? 6.888 2.758 -3.404 1.00 87.38 91 MET A N 1
ATOM 737 C CA . MET A 1 91 ? 6.826 3.813 -2.394 1.00 87.38 91 MET A CA 1
ATOM 738 C C . MET A 1 91 ? 5.631 4.740 -2.621 1.00 87.38 91 MET A C 1
ATOM 740 O O . MET A 1 91 ? 4.980 5.130 -1.653 1.00 87.38 91 MET A O 1
ATOM 744 N N . THR A 1 92 ? 5.309 5.064 -3.876 1.00 91.31 92 THR A N 1
ATOM 745 C CA . THR A 1 92 ? 4.141 5.877 -4.226 1.00 91.31 92 THR A CA 1
ATOM 746 C C . THR A 1 92 ? 2.845 5.192 -3.811 1.00 91.31 92 THR A C 1
ATOM 748 O O . THR A 1 92 ? 2.028 5.831 -3.157 1.00 91.31 92 THR A O 1
ATOM 751 N N . ILE A 1 93 ? 2.660 3.901 -4.110 1.00 90.69 93 ILE A N 1
ATOM 752 C CA . ILE A 1 93 ? 1.435 3.170 -3.743 1.00 90.69 93 ILE A CA 1
ATOM 753 C C . ILE A 1 93 ? 1.256 3.141 -2.220 1.00 90.69 93 ILE A C 1
ATOM 755 O O . ILE A 1 93 ? 0.181 3.472 -1.715 1.00 90.69 93 ILE A O 1
ATOM 759 N N . ILE A 1 94 ? 2.318 2.817 -1.478 1.00 89.38 94 ILE A N 1
ATOM 760 C CA . ILE A 1 94 ? 2.290 2.806 -0.008 1.00 89.38 94 ILE A CA 1
ATOM 761 C C . ILE A 1 94 ? 1.966 4.183 0.551 1.00 89.38 94 ILE A C 1
ATOM 763 O O . ILE A 1 94 ? 1.120 4.304 1.438 1.00 89.38 94 ILE A O 1
ATOM 767 N N . TRP A 1 95 ? 2.623 5.220 0.037 1.00 90.62 95 TRP A N 1
ATOM 768 C CA . TRP A 1 95 ? 2.394 6.585 0.483 1.00 90.62 95 TRP A CA 1
ATOM 769 C C . TRP A 1 95 ? 0.961 7.037 0.201 1.00 90.62 95 TRP A C 1
ATOM 771 O O . TRP A 1 95 ? 0.327 7.617 1.077 1.00 90.62 95 TRP A O 1
ATOM 781 N N . SER A 1 96 ? 0.421 6.732 -0.978 1.00 92.31 96 SER A N 1
ATOM 782 C CA . SER A 1 96 ? -0.955 7.063 -1.350 1.00 92.31 96 SER A CA 1
ATOM 783 C C . SER A 1 96 ? -1.981 6.355 -0.470 1.00 92.31 96 SER A C 1
ATOM 785 O O . SER A 1 96 ? -2.913 7.007 -0.000 1.00 92.31 96 SER A O 1
ATOM 787 N N . LEU A 1 97 ? -1.804 5.058 -0.191 1.00 91.00 97 LEU A N 1
ATOM 788 C CA . LEU A 1 97 ? -2.663 4.324 0.746 1.00 91.00 97 LEU A CA 1
ATOM 789 C C . LEU A 1 97 ? -2.590 4.940 2.148 1.00 91.00 97 LEU A C 1
ATOM 791 O O . LEU A 1 97 ? -3.618 5.223 2.763 1.00 91.00 97 LEU A O 1
ATOM 795 N N . TRP A 1 98 ? -1.380 5.218 2.633 1.00 87.75 98 TRP A N 1
ATOM 796 C CA . TRP A 1 98 ? -1.179 5.859 3.929 1.00 87.75 98 TRP A CA 1
ATOM 797 C C . TRP A 1 98 ? -1.856 7.233 4.012 1.00 87.75 98 TRP A C 1
ATOM 799 O O . TRP A 1 98 ? -2.566 7.536 4.973 1.00 87.75 98 TRP A O 1
ATOM 809 N N . LEU A 1 99 ? -1.669 8.062 2.985 1.00 89.00 99 LEU A N 1
ATOM 810 C CA . LEU A 1 99 ? -2.242 9.398 2.903 1.00 89.00 99 LEU A CA 1
ATOM 811 C C . LEU A 1 99 ? -3.769 9.346 2.845 1.00 89.00 99 LEU A C 1
ATOM 813 O O . LEU A 1 99 ? -4.407 10.120 3.546 1.00 89.00 99 LEU A O 1
ATOM 817 N N . ALA A 1 100 ? -4.353 8.417 2.084 1.00 88.50 100 ALA A N 1
ATOM 818 C CA . ALA A 1 100 ? -5.801 8.232 1.991 1.00 88.50 100 ALA A CA 1
ATOM 819 C C . ALA A 1 100 ? -6.430 7.768 3.314 1.00 88.50 100 ALA A C 1
ATOM 821 O O . ALA A 1 100 ? -7.582 8.091 3.595 1.00 88.50 100 ALA A O 1
ATOM 822 N N . ARG A 1 101 ? -5.676 7.041 4.148 1.00 84.38 101 ARG A N 1
ATOM 823 C CA . ARG A 1 101 ? -6.123 6.619 5.482 1.00 84.38 101 ARG A CA 1
ATOM 824 C C . ARG A 1 101 ? -6.205 7.792 6.460 1.00 84.38 101 ARG A C 1
ATOM 826 O O . ARG A 1 101 ? -7.078 7.786 7.319 1.00 84.38 101 ARG A O 1
ATOM 833 N N . ASN A 1 102 ? -5.311 8.780 6.373 1.00 80.88 102 ASN A N 1
ATOM 834 C CA . ASN A 1 102 ? -5.203 9.848 7.380 1.00 80.88 102 ASN A CA 1
ATOM 835 C C . ASN A 1 102 ? -6.479 10.703 7.542 1.00 80.88 102 ASN A C 1
ATOM 837 O O . ASN A 1 102 ? -6.905 10.878 8.686 1.00 80.88 102 ASN A O 1
ATOM 841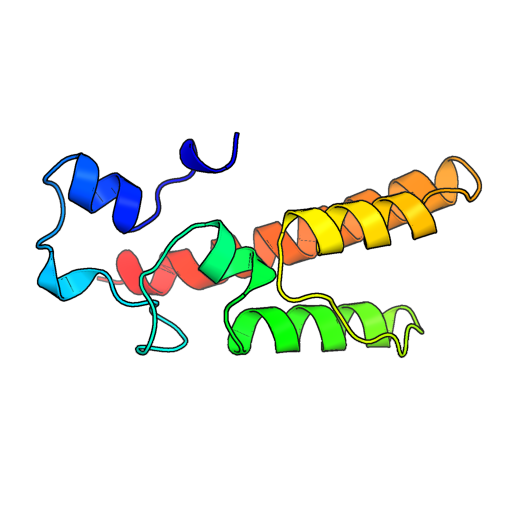 N N . PRO A 1 103 ? -7.139 11.189 6.470 1.00 78.06 103 PRO A N 1
ATOM 842 C CA . PRO A 1 103 ? -8.380 11.948 6.588 1.00 78.06 103 PRO A CA 1
ATOM 843 C C . PRO A 1 103 ? -9.470 11.208 7.353 1.00 78.06 103 PRO A C 1
ATOM 845 O O . PRO A 1 103 ? -10.177 11.837 8.120 1.00 78.06 103 PRO A O 1
ATOM 848 N N . CYS A 1 104 ? -9.556 9.878 7.250 1.00 71.31 104 CYS A N 1
ATOM 849 C CA . CYS A 1 104 ? -10.584 9.108 7.951 1.00 71.31 104 CYS A CA 1
ATOM 850 C C . CYS A 1 104 ? -10.467 9.139 9.489 1.00 71.31 104 CYS A C 1
ATOM 852 O O . CYS A 1 104 ? -11.336 8.609 10.176 1.00 71.31 104 CYS A O 1
ATOM 854 N N . TYR A 1 105 ? -9.389 9.719 10.023 1.00 62.56 105 TYR A N 1
ATOM 855 C CA . TYR A 1 105 ? -9.131 9.851 11.457 1.00 62.56 105 TYR A CA 1
ATOM 856 C C . TYR A 1 105 ? -8.959 11.285 11.933 1.00 62.56 105 TYR A C 1
ATOM 858 O O . TYR A 1 105 ? -9.135 11.542 13.118 1.00 62.56 105 TYR A O 1
ATOM 866 N N . PHE A 1 106 ? -8.576 12.188 11.032 1.00 58.78 106 PHE A N 1
ATOM 867 C CA . PHE A 1 106 ? -8.267 13.581 11.351 1.00 58.78 106 PHE A CA 1
ATOM 868 C C . PHE A 1 106 ? -9.245 14.573 10.706 1.00 58.78 106 PHE A C 1
ATOM 870 O O . PHE A 1 106 ? -9.015 15.775 10.795 1.00 58.78 106 PHE A O 1
ATOM 877 N N . SER A 1 107 ? -10.306 14.103 10.039 1.00 49.00 107 SER A N 1
ATOM 878 C CA . SER A 1 107 ? -11.394 14.965 9.578 1.00 49.00 107 SER A CA 1
ATOM 879 C C . SER A 1 107 ? -12.340 15.286 10.739 1.00 49.00 107 SER A C 1
ATOM 881 O O . SER A 1 107 ? -13.273 14.524 11.007 1.00 49.00 107 SER A O 1
ATOM 883 N N . GLU A 1 108 ? -12.056 16.393 11.421 1.00 39.44 108 GLU A N 1
ATOM 884 C CA . GLU A 1 108 ? -13.055 17.234 12.098 1.00 39.44 108 GLU A CA 1
ATOM 885 C C . GLU A 1 108 ? -13.574 18.301 11.126 1.00 39.44 108 GLU A C 1
ATOM 887 O O . GLU A 1 108 ? -12.754 18.829 10.335 1.00 39.44 108 GLU A O 1
#

Secondary structure (DSSP, 8-state):
-GGGS--HHHHHHTTSS-GGG-B-TTTSSSB--HHIIIIISHHHHHHHHHHHHHTT--PPPPSSHHHHHHHHHHHTTS-HHHHHHHHHHHHHHHHHHHHHHTHHHH--

Sequence (108 aa):
ILDRIPNKSNLIRRNVLSINVGLCVWCGFSEESTSHILFECYFSHRIWILCLGWCGFTSTLHVSCHDNFHQFVGLLNCSSLNHLIWSVIWMTIIWSLWLARNPCYFSE

pLDDT: mean 73.68, std 13.44, range [39.44, 92.31]

Foldseek 3Di:
DQLVDDKLVNCVVVVNDDPVVQADPPARPDGIGLQCLCAQPPVNLVLVCVLVVVVVDPDDGDRGPVVNVVVLVVQLPDDPVSVVVSVVSSVVSSVVSVVVRVCVPPVD

Radius of gyration: 15.16 Å; chains: 1; bounding box: 34×30×43 Å